Protein AF-A0A8T3LJF3-F1 (afdb_monomer_lite)

Sequence (80 aa):
MSMLEARYFVAKISDAQAVLCDEELATLERLIRKVDDGRRANGKSSLTCVVVEEDWPNWQQTVDSVLSLADGKDNDWTNA

pLDDT: mean 86.48, std 15.79, range [38.38, 98.5]

Secondary structure (DSSP, 8-state):
-PPPP-------HHHHHHHS-HHHHHHHHHHHHHHHHHHHHTTPPP-------TTSTTHHHHHHHHHHHHTT--------

Structure (mmCIF, N/CA/C/O backbone):
data_AF-A0A8T3LJF3-F1
#
_entry.id   AF-A0A8T3LJF3-F1
#
loop_
_atom_site.group_PDB
_atom_site.id
_atom_site.type_symbol
_atom_site.label_atom_id
_atom_site.label_alt_id
_atom_site.label_comp_id
_atom_site.label_asym_id
_atom_site.label_entity_id
_atom_site.label_seq_id
_atom_site.pdbx_PDB_ins_code
_atom_site.Cartn_x
_atom_site.Cartn_y
_atom_site.Cartn_z
_atom_site.occupancy
_atom_site.B_iso_or_equiv
_atom_site.auth_seq_id
_atom_site.auth_comp_id
_atom_site.auth_asym_id
_atom_site.auth_atom_id
_atom_site.pdbx_PDB_model_num
ATOM 1 N N . MET A 1 1 ? 16.519 -18.146 -10.775 1.00 50.19 1 MET A N 1
ATOM 2 C CA . MET A 1 1 ? 15.318 -17.304 -10.932 1.00 50.19 1 MET A CA 1
ATOM 3 C C . MET A 1 1 ? 15.175 -16.522 -9.641 1.00 50.19 1 MET A C 1
ATOM 5 O O . MET A 1 1 ? 15.021 -17.152 -8.601 1.00 50.19 1 MET A O 1
ATOM 9 N N . SER A 1 2 ? 15.379 -15.206 -9.664 1.00 58.41 2 SER A N 1
ATOM 10 C CA . SER A 1 2 ? 15.132 -14.358 -8.495 1.00 58.41 2 SER A CA 1
ATOM 11 C C . SER A 1 2 ? 13.623 -14.352 -8.240 1.00 58.41 2 SER A C 1
ATOM 13 O O . SER A 1 2 ? 12.839 -14.014 -9.121 1.00 58.41 2 SER A O 1
ATOM 15 N N . MET A 1 3 ? 13.197 -14.833 -7.073 1.00 62.16 3 MET A N 1
ATOM 16 C CA . MET A 1 3 ? 11.798 -14.712 -6.659 1.00 62.16 3 MET A CA 1
ATOM 17 C C . MET A 1 3 ? 11.543 -13.275 -6.202 1.00 62.16 3 MET A C 1
ATOM 19 O O . MET A 1 3 ? 12.424 -12.658 -5.599 1.00 62.16 3 MET A O 1
ATOM 23 N N . LEU A 1 4 ? 10.345 -12.752 -6.470 1.00 69.31 4 LEU A N 1
ATOM 24 C CA . LEU A 1 4 ? 9.927 -11.457 -5.939 1.00 69.31 4 LEU A CA 1
ATOM 25 C C . LEU A 1 4 ? 9.858 -11.546 -4.408 1.00 69.31 4 LEU A C 1
ATOM 27 O O . LEU A 1 4 ? 9.133 -12.364 -3.846 1.00 69.31 4 LEU A O 1
ATOM 31 N N . GLU A 1 5 ? 10.649 -10.717 -3.733 1.00 73.88 5 GLU A N 1
ATOM 32 C CA . GLU A 1 5 ? 10.652 -10.619 -2.277 1.00 73.88 5 GLU A CA 1
ATOM 33 C C . GLU A 1 5 ? 9.388 -9.891 -1.796 1.00 73.88 5 GLU A C 1
ATOM 35 O O . GLU A 1 5 ? 9.036 -8.824 -2.308 1.00 73.88 5 GLU A O 1
ATOM 40 N N . ALA A 1 6 ? 8.723 -10.431 -0.772 1.00 74.25 6 ALA A N 1
ATOM 41 C CA . ALA A 1 6 ? 7.584 -9.775 -0.140 1.00 74.25 6 ALA A CA 1
ATOM 42 C C . ALA A 1 6 ? 8.047 -8.544 0.662 1.00 74.25 6 ALA A C 1
ATOM 44 O O . ALA A 1 6 ? 8.469 -8.650 1.812 1.00 74.25 6 ALA A O 1
ATOM 45 N N . ARG A 1 7 ? 7.976 -7.361 0.042 1.00 80.50 7 ARG A N 1
ATOM 46 C CA . ARG A 1 7 ? 8.416 -6.082 0.640 1.00 80.50 7 ARG A CA 1
ATOM 47 C C . ARG A 1 7 ? 7.295 -5.240 1.238 1.00 80.50 7 ARG A C 1
ATOM 49 O O . ARG A 1 7 ? 7.570 -4.281 1.960 1.00 80.50 7 ARG A O 1
ATOM 56 N N . TYR A 1 8 ? 6.048 -5.570 0.924 1.00 86.31 8 TYR A N 1
ATOM 57 C CA . TYR A 1 8 ? 4.882 -4.765 1.264 1.00 86.31 8 TYR A CA 1
ATOM 58 C C . TYR A 1 8 ? 3.742 -5.655 1.744 1.00 86.31 8 TYR A C 1
ATOM 60 O O . TYR A 1 8 ? 3.565 -6.767 1.252 1.00 86.31 8 TYR A O 1
ATOM 68 N N . PHE A 1 9 ? 2.935 -5.123 2.657 1.00 86.44 9 PHE A N 1
ATOM 69 C CA . PHE A 1 9 ? 1.587 -5.624 2.892 1.00 86.44 9 PHE A CA 1
ATOM 70 C C . PHE A 1 9 ? 0.634 -4.853 1.983 1.00 86.44 9 PHE A C 1
ATOM 72 O O . PHE A 1 9 ? 0.639 -3.621 1.995 1.00 86.44 9 PHE A O 1
ATOM 79 N N . VAL A 1 10 ? -0.168 -5.571 1.201 1.00 89.25 10 VAL A N 1
ATOM 80 C CA . VAL A 1 10 ? -1.189 -4.995 0.322 1.00 89.25 10 VAL A CA 1
ATOM 81 C C . VAL A 1 10 ? -2.534 -5.576 0.732 1.00 89.25 10 VAL A C 1
ATOM 83 O O . VAL A 1 10 ? -2.687 -6.791 0.808 1.00 89.25 10 VAL A O 1
ATOM 86 N N . ALA A 1 11 ? -3.498 -4.703 1.006 1.00 91.31 11 ALA A N 1
ATOM 87 C CA . ALA A 1 11 ? -4.889 -5.072 1.215 1.00 91.31 11 ALA A CA 1
ATOM 88 C C . ALA A 1 11 ? -5.728 -4.315 0.185 1.00 91.31 11 ALA A C 1
ATOM 90 O O . ALA A 1 11 ? -5.703 -3.081 0.154 1.00 91.31 11 ALA A O 1
ATOM 91 N N . LYS A 1 12 ? -6.448 -5.042 -0.675 1.00 93.06 12 LYS A N 1
ATOM 92 C CA . LYS A 1 12 ? -7.392 -4.430 -1.611 1.00 93.06 12 LYS A CA 1
ATOM 93 C C . LYS A 1 12 ? -8.527 -3.807 -0.807 1.00 93.06 12 LYS A C 1
ATOM 95 O O . LYS A 1 12 ? -9.084 -4.446 0.083 1.00 93.06 12 LYS A O 1
ATOM 100 N N . ILE A 1 13 ? -8.862 -2.555 -1.112 1.00 93.75 13 ILE A N 1
ATOM 101 C CA . ILE A 1 13 ? -9.847 -1.793 -0.330 1.00 93.75 13 ILE A CA 1
ATOM 102 C C . ILE A 1 13 ? -11.208 -2.500 -0.331 1.00 93.75 13 ILE A C 1
ATOM 104 O O . ILE A 1 13 ? -11.815 -2.623 0.727 1.00 93.75 13 ILE A O 1
ATOM 108 N N . SER A 1 14 ? -11.651 -3.012 -1.485 1.00 95.75 14 SER A N 1
ATOM 109 C CA . SER A 1 14 ? -12.921 -3.744 -1.602 1.00 95.75 14 SER A CA 1
ATOM 110 C C . SER A 1 14 ? -12.968 -4.981 -0.711 1.00 95.75 14 SER A C 1
ATOM 112 O O . SER A 1 14 ? -13.984 -5.248 -0.078 1.00 95.75 14 SER A O 1
ATOM 114 N N . ASP A 1 15 ? -11.862 -5.716 -0.634 1.00 96.81 15 ASP A N 1
ATOM 115 C CA . ASP A 1 15 ? -11.802 -6.980 0.094 1.00 96.81 15 ASP A CA 1
ATOM 116 C C . ASP A 1 15 ? -11.728 -6.713 1.597 1.00 96.81 15 ASP A C 1
ATOM 118 O O . ASP A 1 15 ? -12.412 -7.361 2.382 1.00 96.81 15 ASP A O 1
ATOM 122 N N . ALA A 1 16 ? -10.968 -5.690 2.000 1.00 97.06 16 ALA A N 1
ATOM 123 C CA . ALA A 1 16 ? -10.959 -5.217 3.378 1.00 97.06 16 ALA A CA 1
ATOM 124 C C . ALA A 1 16 ? -12.365 -4.780 3.821 1.00 97.06 16 ALA A C 1
ATOM 126 O O . ALA A 1 16 ? -12.827 -5.201 4.876 1.00 97.06 16 ALA A O 1
ATOM 127 N N . GLN A 1 17 ? -13.071 -3.997 3.000 1.00 96.94 17 GLN A N 1
ATOM 128 C CA . GLN A 1 17 ? -14.437 -3.546 3.289 1.00 96.94 17 GLN A CA 1
ATOM 129 C C . GLN A 1 17 ? -15.458 -4.688 3.345 1.00 96.94 17 GLN A C 1
ATOM 131 O O . GLN A 1 17 ? -16.448 -4.584 4.061 1.00 96.94 17 GLN A O 1
ATOM 136 N N . ALA A 1 18 ? -15.240 -5.765 2.590 1.00 98.12 18 ALA A N 1
ATOM 137 C CA . ALA A 1 18 ? -16.145 -6.908 2.567 1.00 98.12 18 ALA A CA 1
ATOM 138 C C . ALA A 1 18 ? -16.017 -7.816 3.803 1.00 98.12 18 ALA A C 1
ATOM 140 O O . ALA A 1 18 ? -16.944 -8.574 4.088 1.00 98.12 18 ALA A O 1
ATOM 141 N N . VAL A 1 19 ? -14.878 -7.780 4.504 1.00 98.31 19 VAL A N 1
ATOM 142 C CA . VAL A 1 19 ? -14.543 -8.767 5.548 1.00 98.31 19 VAL A CA 1
ATOM 143 C C . VAL A 1 19 ? -14.350 -8.136 6.929 1.00 98.31 19 VAL A C 1
ATOM 145 O O . VAL A 1 19 ? -14.656 -8.780 7.929 1.00 98.31 19 VAL A O 1
ATOM 148 N N . LEU A 1 20 ? -13.853 -6.901 7.000 1.00 98.19 20 LEU A N 1
ATOM 149 C CA . LEU A 1 20 ? -13.582 -6.205 8.256 1.00 98.19 20 LEU A CA 1
ATOM 150 C C . LEU A 1 20 ? -14.805 -5.417 8.728 1.00 98.19 20 LEU A C 1
ATOM 152 O O . LEU A 1 20 ? -15.524 -4.820 7.927 1.00 98.19 20 LEU A O 1
ATOM 156 N N . CYS A 1 21 ? -15.006 -5.355 10.042 1.00 98.44 21 CYS A N 1
ATOM 157 C CA . CYS A 1 21 ? -15.983 -4.442 10.626 1.00 98.44 21 CYS A CA 1
ATOM 158 C C . CYS A 1 21 ? -15.456 -2.995 10.677 1.00 98.44 21 CYS A C 1
ATOM 160 O O . CYS A 1 21 ? -14.263 -2.732 10.499 1.00 98.44 21 CYS A O 1
ATOM 162 N N . ASP A 1 22 ?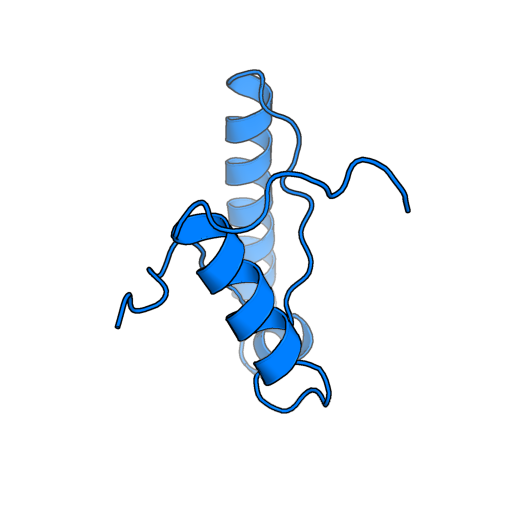 -16.342 -2.042 10.977 1.00 98.06 22 ASP A N 1
ATOM 163 C CA . ASP A 1 22 ? -16.015 -0.609 11.002 1.00 98.06 22 ASP A CA 1
ATOM 164 C C . ASP A 1 22 ? -14.844 -0.268 11.943 1.00 98.06 22 ASP A C 1
ATOM 166 O O . ASP A 1 22 ? -13.996 0.564 11.614 1.00 98.06 22 ASP A O 1
ATOM 170 N N . GLU A 1 23 ? -14.755 -0.926 13.105 1.00 98.50 23 GLU A N 1
ATOM 171 C CA . GLU A 1 23 ? -13.664 -0.710 14.066 1.00 98.50 23 GLU A CA 1
ATOM 172 C C . GLU A 1 23 ? -12.314 -1.217 13.531 1.00 98.50 23 GLU A C 1
ATOM 174 O O . GLU A 1 23 ? -11.271 -0.572 13.712 1.00 98.50 23 GLU A O 1
ATOM 179 N N . GLU A 1 24 ? -12.324 -2.355 12.839 1.00 98.44 24 GLU A N 1
ATOM 180 C CA . GLU A 1 24 ? -11.137 -2.947 12.223 1.00 98.44 24 GLU A CA 1
ATOM 181 C C . GLU A 1 24 ? -10.658 -2.105 11.038 1.00 98.44 24 GLU A C 1
ATOM 183 O O . GLU A 1 24 ? -9.462 -1.826 10.939 1.00 98.44 24 GLU A O 1
ATOM 188 N N . LEU A 1 25 ? -11.576 -1.619 10.194 1.00 97.81 25 LEU A N 1
ATOM 189 C CA . LEU A 1 25 ? -11.269 -0.685 9.105 1.00 97.81 25 LEU A CA 1
ATOM 190 C C . LEU A 1 25 ? -10.668 0.618 9.637 1.00 97.81 25 LEU A C 1
ATOM 192 O O . LEU A 1 25 ? -9.600 1.037 9.186 1.00 97.81 25 LEU A O 1
ATOM 196 N N . ALA A 1 26 ? -11.289 1.227 10.651 1.00 97.50 26 ALA A N 1
ATOM 197 C CA . ALA A 1 26 ? -10.766 2.438 11.279 1.00 97.50 26 ALA A CA 1
ATOM 198 C C . ALA A 1 26 ? -9.374 2.205 11.891 1.00 97.50 26 ALA A C 1
ATOM 200 O O . ALA A 1 26 ? -8.482 3.059 11.808 1.00 97.50 26 ALA A O 1
ATOM 201 N N . THR A 1 27 ? -9.155 1.028 12.483 1.00 98.00 27 THR A N 1
ATOM 202 C CA . THR A 1 27 ? -7.846 0.638 13.009 1.00 98.00 27 THR A CA 1
ATOM 203 C C . THR A 1 27 ? -6.816 0.475 11.894 1.00 98.00 27 THR A C 1
ATOM 205 O O . THR A 1 27 ? -5.712 1.011 12.025 1.00 98.00 27 THR A O 1
ATOM 208 N N . LEU A 1 28 ? -7.166 -0.198 10.797 1.00 96.62 28 LEU A N 1
ATOM 209 C CA . LEU A 1 28 ? -6.303 -0.387 9.634 1.00 96.62 28 LEU A CA 1
ATOM 210 C C . LEU A 1 28 ? -5.882 0.956 9.030 1.00 96.62 28 LEU A C 1
ATOM 212 O O . LEU A 1 28 ? -4.687 1.212 8.869 1.00 96.62 28 LEU A O 1
ATOM 216 N N . GLU A 1 29 ? -6.834 1.856 8.781 1.00 95.19 29 GLU A N 1
ATOM 217 C CA . GLU A 1 29 ? -6.549 3.194 8.262 1.00 95.19 29 GLU A CA 1
ATOM 218 C C . GLU A 1 29 ? -5.611 3.983 9.179 1.00 95.19 29 GLU A C 1
ATOM 220 O O . GLU A 1 29 ? -4.658 4.614 8.714 1.00 95.19 29 GLU A O 1
ATOM 225 N N . ARG A 1 30 ? -5.850 3.940 10.495 1.00 97.88 30 ARG A N 1
ATOM 226 C CA . ARG A 1 30 ? -5.001 4.613 11.484 1.00 97.88 30 ARG A CA 1
ATOM 227 C C . ARG A 1 30 ? -3.570 4.078 11.453 1.00 97.88 30 ARG A C 1
ATOM 229 O O . ARG A 1 30 ? -2.625 4.863 11.537 1.00 97.88 30 ARG A O 1
ATOM 236 N N . LEU A 1 31 ? -3.396 2.760 11.345 1.00 96.94 31 LEU A N 1
ATOM 237 C CA . LEU A 1 31 ? -2.073 2.137 11.286 1.00 96.94 31 LEU A CA 1
ATOM 238 C C . LEU A 1 31 ? -1.337 2.497 9.990 1.00 96.94 31 LEU A C 1
ATOM 240 O O . LEU A 1 31 ? -0.160 2.854 10.054 1.00 96.94 31 LEU A O 1
ATOM 244 N N . ILE A 1 32 ? -2.025 2.494 8.845 1.00 94.44 32 ILE A N 1
ATOM 245 C CA . ILE A 1 32 ? -1.452 2.908 7.555 1.00 94.44 32 ILE A CA 1
ATOM 246 C C . ILE A 1 32 ? -0.985 4.368 7.614 1.00 94.44 32 ILE A C 1
ATOM 248 O O . ILE A 1 32 ? 0.159 4.661 7.260 1.00 94.44 32 ILE A O 1
ATOM 252 N N . ARG A 1 33 ? -1.818 5.281 8.135 1.00 95.62 33 ARG A N 1
ATOM 253 C CA . ARG A 1 33 ? -1.446 6.698 8.300 1.00 95.62 33 ARG A CA 1
ATOM 254 C C . ARG A 1 33 ? -0.233 6.867 9.212 1.00 95.62 33 ARG A C 1
ATOM 256 O O . ARG A 1 33 ? 0.683 7.600 8.861 1.00 95.62 33 ARG A O 1
ATOM 263 N N . LYS A 1 34 ? -0.168 6.131 10.328 1.00 97.88 34 LYS A N 1
ATOM 264 C CA . LYS A 1 34 ? 0.983 6.165 11.246 1.00 97.88 34 LYS A CA 1
ATOM 265 C C . LYS A 1 34 ? 2.286 5.733 10.565 1.00 97.88 34 LYS A C 1
ATOM 267 O O . LYS A 1 34 ? 3.337 6.315 10.831 1.00 97.88 34 LYS A O 1
ATOM 272 N N . VAL A 1 35 ? 2.236 4.716 9.703 1.00 96.12 35 VAL A N 1
ATOM 273 C CA . VAL A 1 35 ? 3.404 4.287 8.918 1.00 96.12 35 VAL A CA 1
ATOM 274 C C . VAL A 1 35 ? 3.822 5.382 7.934 1.00 96.12 35 VAL A C 1
ATOM 276 O O . VAL A 1 35 ? 5.013 5.675 7.831 1.00 96.12 35 VAL A O 1
ATOM 279 N N . ASP A 1 36 ? 2.870 6.024 7.255 1.00 95.94 36 ASP A N 1
ATOM 280 C CA . ASP A 1 36 ? 3.150 7.137 6.341 1.00 95.94 36 ASP A CA 1
ATOM 281 C C . ASP A 1 36 ? 3.736 8.369 7.056 1.00 95.94 36 ASP A C 1
ATOM 283 O O . ASP A 1 36 ? 4.753 8.913 6.624 1.00 95.94 36 ASP A O 1
ATOM 287 N N . ASP A 1 37 ? 3.169 8.757 8.201 1.00 97.62 37 ASP A N 1
ATOM 288 C CA . ASP A 1 37 ? 3.715 9.804 9.071 1.00 97.62 37 ASP A CA 1
ATOM 289 C C . ASP A 1 37 ? 5.157 9.474 9.479 1.00 97.62 37 ASP A C 1
ATOM 291 O O . ASP A 1 37 ? 6.045 10.322 9.390 1.00 97.62 37 ASP A O 1
ATOM 295 N N . GLY A 1 38 ? 5.418 8.220 9.866 1.00 97.75 38 GLY A N 1
ATOM 296 C CA . GLY A 1 38 ? 6.758 7.739 10.190 1.00 97.75 38 GLY A CA 1
ATOM 297 C C . GLY A 1 38 ? 7.727 7.818 9.007 1.00 97.75 38 GLY A C 1
ATOM 298 O O . GLY A 1 38 ? 8.901 8.138 9.196 1.00 97.75 38 GLY A O 1
ATOM 299 N N . ARG A 1 39 ? 7.268 7.579 7.771 1.00 96.69 39 ARG A N 1
ATOM 300 C CA . ARG A 1 39 ? 8.090 7.790 6.566 1.00 96.69 39 ARG A CA 1
ATOM 301 C C . ARG A 1 39 ? 8.447 9.264 6.397 1.00 96.69 39 ARG A C 1
ATOM 303 O O . ARG A 1 39 ? 9.627 9.572 6.224 1.00 96.69 39 ARG A O 1
ATOM 310 N N . ARG A 1 40 ? 7.455 10.152 6.502 1.00 97.38 40 ARG A N 1
ATOM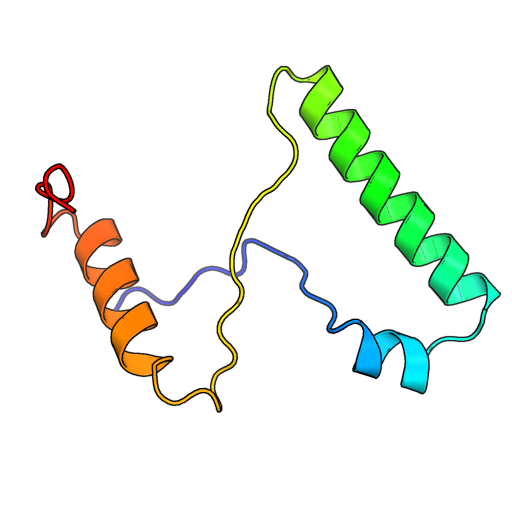 311 C CA . ARG A 1 40 ? 7.633 11.606 6.366 1.00 97.38 40 ARG A CA 1
ATOM 312 C C . ARG A 1 40 ? 8.543 12.186 7.442 1.00 97.38 40 ARG A C 1
ATOM 314 O O . ARG A 1 40 ? 9.443 12.957 7.121 1.00 97.38 40 ARG A O 1
ATOM 321 N N . ALA A 1 41 ? 8.393 11.743 8.687 1.00 97.88 41 ALA A N 1
ATOM 322 C CA . ALA A 1 41 ? 9.272 12.126 9.790 1.00 97.88 41 ALA A CA 1
ATOM 323 C C . ALA A 1 41 ? 10.740 11.716 9.558 1.00 97.88 41 ALA A C 1
ATOM 325 O O . ALA A 1 41 ? 11.649 12.391 10.027 1.00 97.88 41 ALA A O 1
ATOM 326 N N . ASN A 1 42 ? 10.977 10.650 8.788 1.00 97.19 42 ASN A N 1
ATOM 327 C CA . ASN A 1 42 ? 12.310 10.186 8.396 1.00 97.19 42 ASN A CA 1
ATOM 328 C C . ASN A 1 42 ? 12.799 10.783 7.059 1.00 97.19 42 ASN A C 1
ATOM 330 O O . ASN A 1 42 ? 13.682 10.214 6.416 1.00 97.19 42 ASN A O 1
ATOM 334 N N . GLY A 1 43 ? 12.210 11.897 6.608 1.00 97.31 43 GLY A N 1
ATOM 335 C CA . GLY A 1 43 ? 12.625 12.615 5.398 1.00 97.31 43 GLY A CA 1
ATOM 336 C C . GLY A 1 43 ? 12.258 11.925 4.081 1.00 97.31 43 GLY A C 1
ATOM 337 O O . GLY A 1 43 ? 12.760 12.317 3.029 1.00 97.31 43 GLY A O 1
ATOM 338 N N . LYS A 1 44 ? 11.401 10.898 4.111 1.00 96.31 44 LYS A N 1
ATOM 339 C CA . LYS A 1 44 ? 10.913 10.209 2.907 1.00 96.31 44 LYS A CA 1
ATOM 340 C C . LYS A 1 44 ? 9.564 10.780 2.479 1.00 96.31 44 LYS A C 1
ATOM 342 O O . LYS A 1 44 ? 8.764 11.186 3.314 1.00 96.31 44 LYS A O 1
ATOM 347 N N . SER A 1 45 ? 9.270 10.748 1.185 1.00 93.44 45 SER A N 1
ATOM 348 C CA . SER A 1 45 ? 7.914 11.005 0.698 1.00 93.44 45 SER A CA 1
ATOM 349 C C . SER A 1 45 ? 6.946 9.891 1.112 1.00 93.44 45 SER A C 1
ATOM 351 O O . SER A 1 45 ? 7.345 8.748 1.416 1.00 93.44 45 SER A O 1
ATOM 353 N N . SER A 1 46 ? 5.654 10.224 1.079 1.00 92.44 46 SER A N 1
ATOM 354 C CA . SER A 1 46 ? 4.589 9.226 1.128 1.00 92.44 46 SER A CA 1
ATOM 355 C C . SER A 1 46 ? 4.802 8.162 0.055 1.00 92.44 46 SER A C 1
ATOM 357 O O . SER A 1 46 ? 5.389 8.423 -0.999 1.00 92.44 46 SER A O 1
ATOM 359 N N . LEU A 1 47 ? 4.402 6.929 0.357 1.00 90.38 47 LEU A N 1
ATOM 360 C CA . LEU A 1 47 ? 4.578 5.828 -0.582 1.00 90.38 47 LEU A CA 1
ATOM 361 C C . LEU A 1 47 ? 3.597 5.987 -1.751 1.00 90.38 47 LEU A C 1
ATOM 363 O O . LEU A 1 47 ? 2.398 5.790 -1.582 1.00 90.38 47 LEU A O 1
ATOM 367 N N . THR A 1 48 ? 4.125 6.287 -2.934 1.00 87.62 48 THR A N 1
ATOM 368 C CA . THR A 1 48 ? 3.371 6.287 -4.192 1.00 87.62 48 THR A CA 1
ATOM 369 C C . THR A 1 48 ? 3.806 5.081 -5.010 1.00 87.62 48 THR A C 1
ATOM 371 O O . THR A 1 48 ? 4.985 4.953 -5.335 1.00 87.62 48 THR A O 1
ATOM 374 N N . CYS A 1 49 ? 2.877 4.178 -5.315 1.00 88.31 49 CYS A N 1
ATOM 375 C CA . CYS A 1 49 ? 3.151 2.982 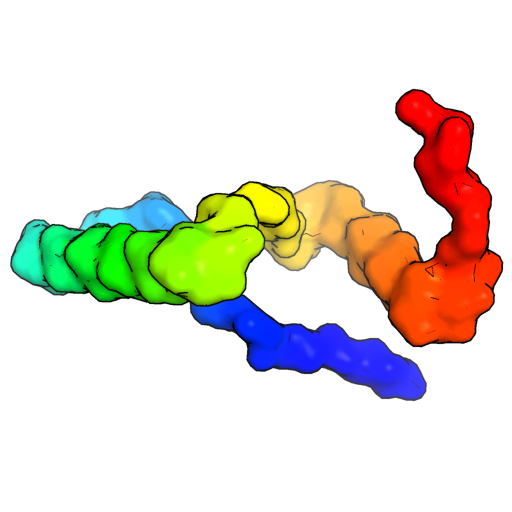-6.107 1.00 88.31 49 CYS A CA 1
ATOM 376 C C . CYS A 1 49 ? 1.906 2.522 -6.869 1.00 88.31 49 CYS A C 1
ATOM 378 O O . CYS A 1 49 ? 0.789 2.937 -6.556 1.00 88.31 49 CYS A O 1
ATOM 380 N N . VAL A 1 50 ? 2.124 1.659 -7.859 1.00 87.69 50 VAL A N 1
ATOM 381 C CA . VAL A 1 50 ? 1.075 0.928 -8.572 1.00 87.69 50 VAL A CA 1
ATOM 382 C C . VAL A 1 50 ? 1.167 -0.534 -8.155 1.00 87.69 50 VAL A C 1
ATOM 384 O O . VAL A 1 50 ? 2.262 -1.095 -8.102 1.00 87.69 50 VAL A O 1
ATOM 387 N N . VAL A 1 51 ? 0.019 -1.139 -7.861 1.00 90.12 51 VAL A N 1
ATOM 388 C CA . VAL A 1 51 ? -0.118 -2.587 -7.693 1.00 90.12 51 VAL A CA 1
ATOM 389 C C . VAL A 1 51 ? -0.738 -3.124 -8.974 1.00 90.12 51 VAL A C 1
ATOM 391 O O . VAL A 1 51 ? -1.753 -2.600 -9.428 1.00 90.12 51 VAL A O 1
ATOM 394 N N . VAL A 1 52 ? -0.114 -4.141 -9.557 1.00 92.06 52 VAL A N 1
ATOM 395 C CA . VAL A 1 52 ? -0.686 -4.912 -10.663 1.00 92.06 52 VAL A CA 1
ATOM 396 C C . VAL A 1 52 ? -1.126 -6.241 -10.063 1.00 92.06 52 VAL A C 1
ATOM 398 O O . VAL A 1 52 ? -0.349 -6.856 -9.341 1.00 92.06 52 VAL A O 1
ATOM 401 N N . GLU A 1 53 ? -2.376 -6.639 -10.268 1.00 92.38 53 GLU A N 1
ATOM 402 C CA . GLU A 1 53 ? -2.873 -7.939 -9.802 1.00 92.38 53 GLU A CA 1
ATOM 403 C C . GLU A 1 53 ? -2.513 -9.017 -10.837 1.00 92.38 53 GLU A C 1
ATOM 405 O O . GLU A 1 53 ? -2.364 -8.717 -12.022 1.00 92.38 53 GLU A O 1
ATOM 410 N N . GLU A 1 54 ? -2.344 -10.269 -10.408 1.00 92.00 54 GLU A N 1
ATOM 411 C CA . GLU A 1 54 ? -1.926 -11.366 -11.299 1.00 92.00 54 GLU A CA 1
ATOM 412 C C . GLU A 1 54 ? -2.913 -11.619 -12.450 1.00 92.00 54 GLU A C 1
ATOM 414 O O . GLU A 1 54 ? -2.521 -12.031 -13.541 1.00 92.00 54 GLU A O 1
ATOM 419 N N . ASP A 1 55 ? -4.190 -11.325 -12.225 1.00 94.25 55 ASP A N 1
ATOM 420 C CA . ASP A 1 55 ? -5.265 -11.446 -13.204 1.00 94.25 55 ASP A CA 1
ATOM 421 C C . ASP A 1 55 ? -5.340 -10.263 -14.190 1.00 94.25 55 ASP A C 1
ATOM 423 O O . ASP A 1 55 ? -6.126 -10.305 -15.142 1.00 94.25 55 ASP A O 1
ATOM 427 N N . TRP A 1 56 ? -4.518 -9.220 -14.023 1.00 95.44 56 TRP A N 1
ATOM 428 C CA . TRP A 1 56 ? -4.470 -8.108 -14.969 1.00 95.44 56 TRP A CA 1
ATOM 429 C C . TRP A 1 56 ? -3.673 -8.477 -16.231 1.00 95.44 56 TRP A C 1
ATOM 431 O O . TRP A 1 56 ? -2.600 -9.079 -16.140 1.00 95.44 56 TRP A O 1
ATOM 441 N N . PRO A 1 57 ? -4.112 -8.041 -17.431 1.00 96.31 57 PRO A N 1
ATOM 442 C CA . PRO A 1 57 ? -3.484 -8.433 -18.699 1.00 96.31 57 PRO A CA 1
ATOM 443 C C . PRO A 1 57 ? -1.980 -8.134 -18.812 1.00 96.31 57 PRO A C 1
ATOM 445 O O . PRO A 1 57 ? -1.268 -8.814 -19.545 1.00 96.31 57 PRO A O 1
ATOM 448 N N . ASN A 1 58 ? -1.490 -7.111 -18.109 1.00 94.38 58 ASN A N 1
ATOM 449 C CA . ASN A 1 58 ? -0.097 -6.666 -18.144 1.00 94.38 58 ASN A CA 1
ATOM 450 C C . ASN A 1 58 ? 0.759 -7.200 -16.979 1.00 94.38 58 ASN A C 1
ATOM 452 O O . ASN A 1 58 ? 1.893 -6.740 -16.815 1.00 94.38 58 ASN A O 1
ATOM 456 N N . TRP A 1 59 ? 0.257 -8.140 -16.167 1.00 94.69 59 TRP A N 1
ATOM 457 C CA . TRP A 1 59 ? 0.994 -8.696 -15.026 1.00 94.69 59 TRP A CA 1
ATOM 458 C C . TRP A 1 59 ? 2.353 -9.268 -15.433 1.00 94.69 59 TRP A C 1
ATOM 460 O O . TRP A 1 59 ? 3.383 -8.789 -14.959 1.00 94.69 59 TRP A O 1
ATOM 470 N N . GLN A 1 60 ? 2.377 -10.221 -16.372 1.00 94.19 60 GLN A N 1
ATOM 471 C CA . GLN A 1 60 ? 3.621 -10.879 -16.787 1.00 94.19 60 GLN A CA 1
ATOM 472 C C . GLN A 1 60 ? 4.633 -9.878 -17.359 1.00 94.19 60 GLN A C 1
ATOM 474 O O . GLN A 1 60 ? 5.797 -9.887 -16.974 1.00 94.19 60 GLN A O 1
ATOM 479 N N . GLN A 1 61 ? 4.171 -8.953 -18.207 1.00 94.44 61 GLN A N 1
ATOM 480 C CA . GLN A 1 61 ? 5.016 -7.892 -18.759 1.00 94.44 61 GLN A CA 1
ATOM 481 C C . GLN A 1 61 ? 5.628 -7.017 -17.650 1.00 94.44 61 GLN A C 1
ATOM 483 O O . GLN A 1 61 ? 6.789 -6.610 -17.740 1.00 94.44 61 GLN A O 1
ATOM 488 N N . THR A 1 62 ? 4.861 -6.729 -16.596 1.00 93.06 62 THR A N 1
ATOM 489 C CA . THR A 1 62 ? 5.333 -5.947 -15.445 1.00 93.06 62 THR A CA 1
ATOM 490 C C . THR A 1 62 ? 6.392 -6.721 -14.661 1.00 93.06 62 THR A C 1
ATOM 492 O O . THR A 1 62 ? 7.433 -6.156 -14.327 1.00 93.06 62 THR A O 1
ATOM 495 N N . VAL A 1 63 ? 6.170 -8.017 -14.416 1.00 91.12 63 VAL A N 1
ATOM 496 C CA . VAL A 1 63 ? 7.138 -8.897 -13.743 1.00 91.12 63 VAL A CA 1
ATOM 497 C C . VAL A 1 63 ? 8.451 -8.958 -14.521 1.00 91.12 63 VAL A C 1
ATOM 499 O O . VAL A 1 63 ? 9.508 -8.715 -13.940 1.00 91.12 63 VAL A O 1
ATOM 502 N N . ASP A 1 64 ? 8.393 -9.205 -15.830 1.00 90.69 64 ASP A N 1
ATOM 503 C CA . ASP A 1 64 ? 9.583 -9.293 -16.683 1.00 90.69 64 ASP A CA 1
ATOM 504 C C . ASP A 1 64 ? 10.385 -7.980 -16.663 1.00 90.69 64 ASP A C 1
ATOM 506 O O . ASP A 1 64 ? 11.611 -7.997 -16.521 1.00 90.69 64 ASP A O 1
ATOM 510 N N . SER A 1 65 ? 9.691 -6.836 -16.711 1.00 89.69 65 SER A N 1
ATOM 511 C CA . SER A 1 65 ? 10.310 -5.504 -16.634 1.00 89.69 65 SER A CA 1
ATOM 512 C C . SER A 1 65 ? 11.022 -5.281 -15.292 1.00 89.69 65 SER A C 1
ATOM 514 O O . SER A 1 65 ? 12.162 -4.818 -15.256 1.00 89.69 65 SER A O 1
ATOM 516 N N . VAL A 1 66 ? 10.383 -5.647 -14.175 1.00 87.50 66 VAL A N 1
ATOM 517 C CA . VAL A 1 66 ? 10.964 -5.513 -12.827 1.00 87.50 66 VAL A CA 1
ATOM 518 C C . VAL A 1 66 ? 12.175 -6.432 -12.644 1.00 87.50 66 VAL A C 1
ATOM 520 O O . VAL A 1 66 ? 13.178 -6.010 -12.065 1.00 87.50 66 VAL A O 1
ATOM 523 N N . LEU A 1 67 ? 12.116 -7.668 -13.146 1.00 87.12 67 LEU A N 1
ATOM 524 C CA . LEU A 1 67 ? 13.234 -8.612 -13.070 1.00 87.12 67 LEU A CA 1
ATOM 525 C C . LEU A 1 67 ? 14.422 -8.169 -13.939 1.00 87.12 67 LEU A C 1
ATOM 527 O O . LEU A 1 67 ? 15.560 -8.276 -13.483 1.00 87.12 67 LEU A O 1
ATOM 531 N N . S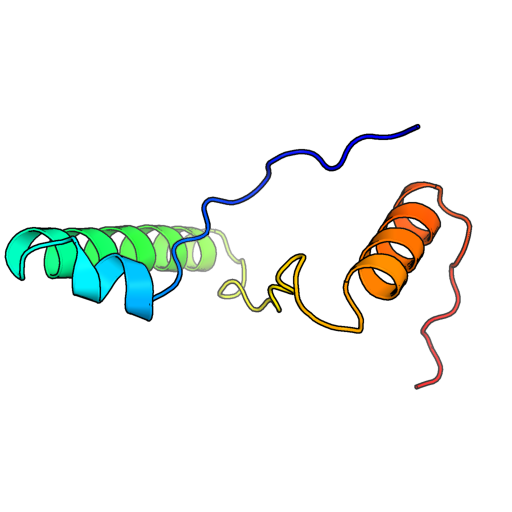ER A 1 68 ? 14.181 -7.615 -15.136 1.00 86.38 68 SER A N 1
ATOM 532 C CA . SER A 1 68 ? 15.236 -7.030 -15.987 1.00 86.38 68 SER A CA 1
ATOM 533 C C . SER A 1 68 ? 15.995 -5.913 -15.259 1.00 86.38 68 SER A C 1
ATOM 535 O O . SER A 1 68 ? 17.230 -5.903 -15.227 1.00 86.38 68 SER A O 1
ATOM 537 N N . LEU A 1 69 ? 15.255 -5.013 -14.598 1.00 82.44 69 LEU A N 1
ATOM 538 C CA . LEU A 1 69 ? 15.822 -3.931 -13.788 1.00 82.44 69 LEU A CA 1
ATOM 539 C C . LEU A 1 69 ? 16.623 -4.462 -12.593 1.00 82.44 69 LEU A C 1
ATOM 541 O O . LEU A 1 69 ? 17.722 -3.978 -12.324 1.00 82.44 69 LEU A O 1
ATOM 545 N N . ALA A 1 70 ? 16.103 -5.467 -11.884 1.00 79.25 70 ALA A N 1
ATOM 546 C CA . ALA A 1 70 ? 16.783 -6.067 -10.736 1.00 79.25 70 ALA A CA 1
ATOM 547 C C . ALA A 1 70 ? 18.092 -6.781 -11.124 1.00 79.25 70 ALA A C 1
ATOM 549 O O . ALA A 1 70 ? 19.052 -6.760 -10.355 1.00 79.25 70 ALA A O 1
ATOM 550 N N . ASP A 1 71 ? 18.143 -7.367 -12.323 1.00 78.94 71 ASP A N 1
ATOM 551 C CA . ASP A 1 71 ? 19.334 -7.997 -12.901 1.00 78.94 71 ASP A CA 1
ATOM 552 C C . ASP A 1 71 ? 20.345 -6.978 -13.474 1.00 78.94 71 ASP A C 1
ATOM 554 O O . ASP A 1 71 ? 21.429 -7.373 -13.913 1.00 78.94 71 ASP A O 1
ATOM 558 N N . GLY A 1 72 ? 20.012 -5.680 -13.495 1.00 68.44 72 GLY A N 1
ATOM 559 C CA . GLY A 1 72 ? 20.862 -4.614 -14.036 1.00 68.44 72 GLY A CA 1
ATOM 560 C C . GLY A 1 72 ? 20.967 -4.609 -15.565 1.00 68.44 72 GLY A C 1
ATOM 561 O O . GLY A 1 72 ? 21.977 -4.153 -16.102 1.00 68.44 72 GLY A O 1
ATOM 562 N N . LYS A 1 73 ? 19.962 -5.152 -16.268 1.00 61.62 73 LYS A N 1
ATOM 563 C CA . LYS A 1 73 ? 19.977 -5.317 -17.733 1.00 61.62 73 LYS A CA 1
ATOM 564 C C . LYS A 1 73 ? 19.390 -4.137 -18.515 1.00 61.62 73 LYS A C 1
ATOM 566 O O . LYS A 1 73 ? 19.689 -4.036 -19.699 1.00 61.62 73 LYS A O 1
ATOM 571 N N . ASP A 1 74 ? 18.667 -3.220 -17.867 1.00 55.75 74 ASP A N 1
ATOM 572 C CA . ASP A 1 74 ? 18.111 -2.009 -18.491 1.00 55.75 74 ASP A CA 1
ATOM 573 C C . ASP A 1 74 ? 18.437 -0.751 -17.674 1.00 55.75 74 ASP A C 1
ATOM 575 O O . ASP A 1 74 ? 17.922 -0.562 -16.574 1.00 55.75 74 ASP A O 1
ATOM 579 N N . ASN A 1 75 ? 19.270 0.135 -18.230 1.00 49.19 75 ASN A N 1
ATOM 580 C CA . ASN A 1 75 ? 19.628 1.434 -17.638 1.00 49.19 75 ASN A CA 1
ATOM 581 C C . ASN A 1 75 ? 19.067 2.638 -18.418 1.00 49.19 75 ASN A C 1
ATOM 583 O O . ASN A 1 75 ? 19.486 3.760 -18.147 1.00 49.19 75 ASN A O 1
ATOM 587 N N . ASP A 1 76 ? 18.156 2.452 -19.377 1.00 51.41 76 ASP A N 1
ATOM 588 C CA . ASP A 1 76 ? 17.712 3.555 -20.242 1.00 51.41 76 ASP A CA 1
ATOM 589 C C . ASP A 1 76 ? 16.185 3.701 -20.277 1.00 51.41 76 ASP A C 1
ATOM 591 O O . ASP A 1 76 ? 15.522 3.449 -21.276 1.00 51.41 76 ASP A O 1
ATOM 595 N N . TRP A 1 77 ? 15.619 4.125 -19.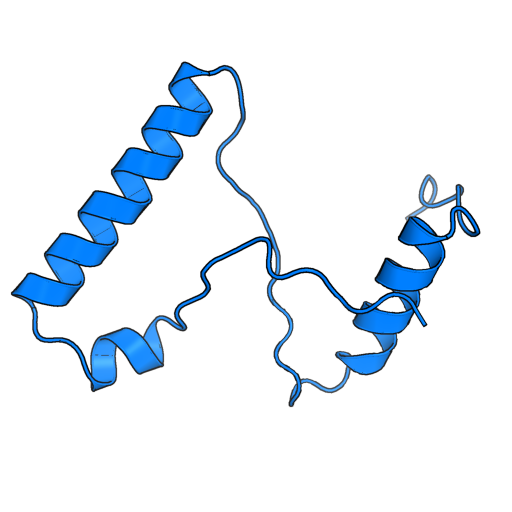145 1.00 50.00 77 TRP A N 1
ATOM 596 C CA . TRP A 1 77 ? 14.247 4.651 -19.075 1.00 50.00 77 TRP A CA 1
ATOM 597 C C . TRP A 1 77 ? 14.214 6.185 -19.153 1.00 50.00 77 TRP A C 1
ATOM 599 O O . TRP A 1 77 ? 13.213 6.810 -18.817 1.00 50.00 77 TRP A O 1
ATOM 609 N N . THR A 1 78 ? 15.304 6.822 -19.596 1.00 46.66 78 THR A N 1
ATOM 610 C CA . THR A 1 78 ? 15.409 8.286 -19.695 1.00 46.66 78 THR A CA 1
ATOM 611 C C . THR A 1 78 ? 14.653 8.911 -20.870 1.00 46.66 78 THR A C 1
ATOM 613 O O . THR A 1 78 ? 14.696 10.127 -21.019 1.00 46.66 78 THR A O 1
ATOM 616 N N . ASN A 1 79 ? 13.923 8.131 -21.673 1.00 39.25 79 ASN A N 1
ATOM 617 C CA . ASN A 1 79 ? 13.106 8.646 -22.774 1.00 39.25 79 ASN A CA 1
ATOM 618 C C . ASN A 1 79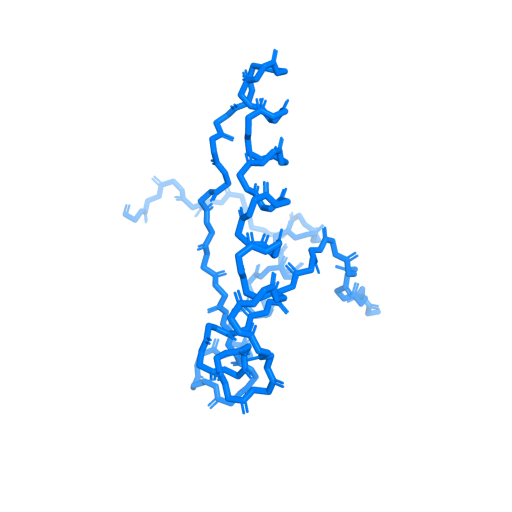 ? 11.725 7.971 -22.817 1.00 39.25 79 ASN A C 1
ATOM 620 O O . ASN A 1 79 ? 11.501 7.056 -23.609 1.00 39.25 79 ASN A O 1
ATOM 624 N N . ALA A 1 80 ? 10.798 8.437 -21.981 1.00 38.38 80 ALA A N 1
ATOM 625 C CA . ALA A 1 80 ? 9.358 8.253 -22.166 1.00 38.38 80 ALA A CA 1
ATOM 626 C C . ALA A 1 80 ? 8.628 9.542 -21.775 1.00 38.38 80 ALA A C 1
ATOM 628 O O . ALA A 1 80 ? 8.987 10.116 -20.721 1.00 38.38 80 ALA A O 1
#

Organism: Escherichia coli (NCBI:txid562)

Foldseek 3Di:
DDDDDPPDDDDDPVNCVVPDDPVVVVVVVVVLVVVQVVCVVVVHHGDDDDDDDPPDPCNVVVVVVVVCVVVVNDDDPVDD

Radius of gyration: 16.62 Å; chains: 1; bounding box: 37×30×37 Å